Protein AF-A0A1B8D7H6-F1 (afdb_monomer_lite)

pLDDT: mean 75.36, std 15.39, range [38.41, 89.88]

Sequence (88 aa):
MLAAAQALPSPAPASSELEKRAAIPVCLAACTLACLSLPPPADLACEVSCLAFCLGSVETGGSIGSVDSAKGVIVAGNGDVIFTASST

Foldseek 3Di:
DDDDPPPDPDPDPPPLVVQLVVQQVVQQVLQLLLLVPPDPPLSVVSSVVSSVQSSVCSVVVWAWCDHDSVQSWTAIVVGDTRDTSVVD

Secondary structure (DSSP, 8-state):
-------PPP---HHHHHHHHHHHHHHHHHHHHHHTTSPTTHHHHHHHHHHHHHHHHHHTT--EEEEETTTTEEEETTS-EEEEGGG-

Radius of gyration: 18.62 Å; chains: 1; bounding box: 56×25×51 Å

Structure (mmCIF, N/CA/C/O backbone):
data_AF-A0A1B8D7H6-F1
#
_entry.id   AF-A0A1B8D7H6-F1
#
loop_
_atom_site.group_PDB
_atom_site.id
_atom_site.type_symbol
_atom_site.label_atom_id
_atom_site.label_alt_id
_atom_site.label_comp_id
_atom_site.label_asym_id
_atom_site.label_entity_id
_atom_site.label_seq_id
_atom_site.pdbx_PDB_ins_code
_atom_site.Cartn_x
_atom_site.Cartn_y
_atom_site.Cartn_z
_atom_site.occupancy
_atom_site.B_iso_or_equiv
_atom_site.auth_seq_id
_atom_site.auth_comp_id
_atom_site.auth_asym_id
_atom_site.auth_atom_id
_atom_site.pdbx_PDB_model_num
ATOM 1 N N . MET A 1 1 ? 42.990 10.553 -38.828 1.00 42.78 1 MET A N 1
ATOM 2 C CA . MET A 1 1 ? 41.852 9.618 -38.929 1.00 42.78 1 MET A CA 1
ATOM 3 C C . MET A 1 1 ? 41.310 9.400 -37.524 1.00 42.78 1 MET A C 1
ATOM 5 O O . MET A 1 1 ? 42.109 9.196 -36.621 1.00 42.78 1 MET A O 1
ATOM 9 N N . LEU A 1 2 ? 39.992 9.569 -37.363 1.00 43.38 2 LEU A N 1
ATOM 10 C CA . LEU A 1 2 ? 39.172 9.249 -36.181 1.00 43.38 2 LEU A CA 1
ATOM 11 C C . LEU A 1 2 ? 39.481 7.811 -35.690 1.00 43.38 2 LEU A C 1
ATOM 13 O O . LEU A 1 2 ? 39.858 6.982 -36.505 1.00 43.38 2 LEU A O 1
ATOM 17 N N . ALA A 1 3 ? 39.350 7.413 -34.426 1.00 41.12 3 ALA A N 1
ATOM 18 C CA . ALA A 1 3 ? 38.369 7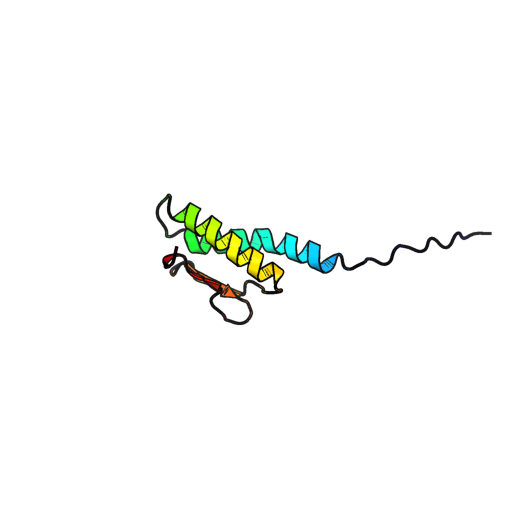.802 -33.426 1.00 41.12 3 ALA A CA 1
ATOM 19 C C . ALA A 1 3 ? 38.924 7.557 -32.011 1.00 41.12 3 ALA A C 1
ATOM 21 O O . ALA A 1 3 ? 39.518 6.513 -31.742 1.00 41.12 3 ALA A O 1
ATOM 22 N N . ALA A 1 4 ? 38.674 8.491 -31.092 1.00 47.41 4 ALA A N 1
ATOM 23 C CA . ALA A 1 4 ? 38.716 8.193 -29.669 1.00 47.41 4 ALA A CA 1
ATOM 24 C C . ALA A 1 4 ? 37.559 7.230 -29.375 1.00 47.41 4 ALA A C 1
ATOM 26 O O . ALA A 1 4 ? 36.392 7.615 -29.469 1.00 47.41 4 ALA A O 1
ATOM 27 N N . ALA A 1 5 ? 37.881 5.974 -29.070 1.00 50.72 5 ALA A N 1
ATOM 28 C CA . ALA A 1 5 ? 36.932 5.029 -28.507 1.00 50.72 5 ALA A CA 1
ATOM 29 C C . ALA A 1 5 ? 36.560 5.529 -27.106 1.00 50.72 5 ALA A C 1
ATOM 31 O O . ALA A 1 5 ? 37.210 5.214 -26.111 1.00 50.72 5 ALA A O 1
ATOM 32 N N . GLN A 1 6 ? 35.544 6.389 -27.050 1.00 41.44 6 GLN A N 1
ATOM 33 C CA . GLN A 1 6 ? 34.842 6.712 -25.823 1.00 41.44 6 GLN A CA 1
ATOM 34 C C . GLN A 1 6 ? 34.186 5.410 -25.373 1.00 41.44 6 GLN A C 1
ATOM 36 O O . GLN A 1 6 ? 33.163 4.997 -25.919 1.00 41.44 6 GLN A O 1
ATOM 41 N N . ALA A 1 7 ? 34.826 4.717 -24.435 1.00 41.16 7 ALA A N 1
ATOM 42 C CA . ALA A 1 7 ? 34.172 3.681 -23.665 1.00 41.16 7 ALA A CA 1
ATOM 43 C C . ALA A 1 7 ? 33.001 4.362 -22.951 1.00 41.16 7 ALA A C 1
ATOM 45 O O . ALA A 1 7 ? 33.188 5.043 -21.943 1.00 41.16 7 ALA A O 1
ATOM 46 N N . LEU A 1 8 ? 31.807 4.258 -23.540 1.00 38.41 8 LEU A N 1
ATOM 47 C CA . LEU A 1 8 ? 30.574 4.590 -22.852 1.00 38.41 8 LEU A CA 1
ATOM 48 C C . LEU A 1 8 ? 30.598 3.808 -21.536 1.00 38.41 8 LEU A C 1
ATOM 50 O O . LEU A 1 8 ? 30.812 2.591 -21.583 1.00 38.41 8 LEU A O 1
ATOM 54 N N . PRO A 1 9 ? 30.427 4.460 -20.373 1.00 42.81 9 PRO A N 1
ATOM 55 C CA . PRO A 1 9 ? 30.173 3.714 -19.157 1.00 42.81 9 PRO A CA 1
ATOM 56 C C . PRO A 1 9 ? 28.956 2.836 -19.448 1.00 42.81 9 PRO A C 1
ATOM 58 O O . PRO A 1 9 ? 27.894 3.348 -19.808 1.00 42.81 9 PRO A O 1
ATOM 61 N N . SER A 1 10 ? 29.135 1.513 -19.386 1.00 43.06 10 SER A N 1
ATOM 62 C CA . SER A 1 10 ? 28.017 0.575 -19.440 1.00 43.06 10 SER A CA 1
ATOM 63 C C . SER A 1 10 ? 26.942 1.089 -18.484 1.00 43.06 10 SER A C 1
ATOM 65 O O . SER A 1 10 ? 27.298 1.423 -17.349 1.00 43.06 10 SER A O 1
ATOM 67 N N . PRO A 1 11 ? 25.664 1.189 -18.894 1.00 47.41 11 PRO A N 1
ATOM 68 C CA . PRO A 1 11 ? 24.598 1.532 -17.970 1.00 47.41 11 PRO A CA 1
ATOM 69 C C . PRO A 1 11 ? 24.543 0.439 -16.896 1.00 47.41 11 PRO A C 1
ATOM 71 O O . PRO A 1 11 ? 23.966 -0.627 -17.089 1.00 47.41 11 PRO A O 1
ATOM 74 N N . ALA A 1 12 ? 25.212 0.688 -15.770 1.00 48.91 12 ALA A N 1
ATOM 75 C CA . ALA A 1 12 ? 24.963 0.003 -14.514 1.00 48.91 12 ALA A CA 1
ATOM 76 C C . ALA A 1 12 ? 23.470 0.197 -14.179 1.00 48.91 12 ALA A C 1
ATOM 78 O O . ALA A 1 12 ? 22.904 1.223 -14.564 1.00 48.91 12 ALA A O 1
ATOM 79 N N . PRO A 1 13 ? 22.810 -0.790 -13.555 1.00 45.09 13 PRO A N 1
ATOM 80 C CA . PRO A 1 13 ? 21.376 -1.044 -13.690 1.00 45.09 13 PRO A CA 1
ATOM 81 C C . PRO A 1 13 ? 20.531 0.139 -13.200 1.00 45.09 13 PRO A C 1
ATOM 83 O O . PRO A 1 13 ? 20.151 0.222 -12.038 1.00 45.09 13 PRO A O 1
ATOM 86 N N . ALA A 1 14 ? 20.204 1.055 -14.112 1.00 50.69 14 ALA A N 1
ATOM 87 C CA . ALA A 1 14 ? 19.277 2.155 -13.869 1.00 50.69 14 ALA A CA 1
ATOM 88 C C . ALA A 1 14 ? 17.821 1.665 -13.769 1.00 50.69 14 ALA A C 1
ATOM 90 O O . ALA A 1 14 ? 16.943 2.426 -13.377 1.00 50.69 14 ALA A O 1
ATOM 91 N N . SER A 1 15 ? 17.557 0.400 -14.109 1.00 56.16 15 SER A N 1
ATOM 92 C CA . SER A 1 15 ? 16.227 -0.204 -14.080 1.00 56.16 15 SER A CA 1
ATOM 93 C C . SER A 1 15 ? 15.657 -0.284 -12.664 1.00 56.16 15 SER A C 1
ATOM 95 O O . SER A 1 15 ? 14.534 0.155 -12.463 1.00 56.16 15 SER A O 1
ATOM 97 N N . SER A 1 16 ? 16.424 -0.729 -11.660 1.00 56.59 16 SER A N 1
ATOM 98 C CA . SER A 1 16 ? 15.872 -0.930 -10.308 1.00 56.59 16 SER A CA 1
ATOM 99 C C . SER A 1 16 ? 15.562 0.365 -9.550 1.00 56.59 16 SER A C 1
ATOM 101 O O . SER A 1 16 ? 14.554 0.426 -8.856 1.00 56.59 16 SER A O 1
ATOM 103 N N . GLU A 1 17 ? 16.377 1.419 -9.670 1.00 60.47 17 GLU A N 1
ATOM 104 C CA . GLU A 1 17 ? 16.067 2.717 -9.036 1.00 60.47 17 GLU A CA 1
ATOM 105 C C . GLU A 1 17 ? 14.925 3.453 -9.751 1.00 60.47 17 GLU A C 1
ATOM 107 O O . GLU A 1 17 ? 14.087 4.085 -9.102 1.00 60.47 17 GLU A O 1
ATOM 112 N N . LEU A 1 18 ? 14.858 3.349 -11.082 1.00 63.41 18 LEU A N 1
ATOM 113 C CA . LEU A 1 18 ? 13.762 3.918 -11.862 1.00 63.41 18 LEU A CA 1
ATOM 114 C C . LEU A 1 18 ? 12.442 3.179 -11.584 1.00 63.41 18 LEU A C 1
ATOM 116 O O . LEU A 1 18 ? 11.421 3.834 -11.397 1.00 63.41 18 LEU A O 1
ATOM 120 N N . GLU A 1 19 ? 12.466 1.845 -11.480 1.00 64.12 19 GLU A N 1
ATOM 121 C CA . GLU A 1 19 ? 11.313 1.030 -11.063 1.00 64.12 19 GLU A CA 1
ATOM 122 C C . GLU A 1 19 ? 10.868 1.365 -9.640 1.00 64.12 19 GLU A C 1
ATOM 124 O O . GLU A 1 19 ? 9.680 1.603 -9.418 1.00 64.12 19 GLU A O 1
ATOM 129 N N . LYS A 1 20 ? 11.805 1.483 -8.687 1.00 65.88 20 LYS A N 1
ATOM 130 C CA . LYS A 1 20 ? 11.490 1.902 -7.311 1.00 65.88 20 LYS A CA 1
ATOM 131 C C . LYS A 1 20 ? 10.810 3.271 -7.281 1.00 65.88 20 LYS A C 1
ATOM 133 O O . LYS A 1 20 ? 9.811 3.445 -6.590 1.00 65.88 20 LYS A O 1
ATOM 138 N N . ARG A 1 21 ? 11.301 4.238 -8.063 1.00 70.12 21 ARG A N 1
ATOM 139 C CA . ARG A 1 21 ? 10.687 5.574 -8.178 1.00 70.12 21 ARG A CA 1
ATOM 140 C C . ARG A 1 21 ? 9.322 5.544 -8.858 1.00 70.12 21 ARG A C 1
ATOM 142 O O . ARG A 1 21 ? 8.440 6.298 -8.456 1.00 70.12 21 ARG A O 1
ATOM 149 N N . ALA A 1 22 ? 9.140 4.685 -9.856 1.00 75.12 22 ALA A N 1
ATOM 150 C CA . ALA A 1 22 ? 7.861 4.504 -10.536 1.00 75.12 22 ALA A CA 1
ATOM 151 C C . ALA A 1 22 ? 6.809 3.822 -9.645 1.00 75.12 22 ALA A C 1
ATOM 153 O O . ALA A 1 22 ? 5.615 4.039 -9.840 1.00 75.12 22 ALA A O 1
ATOM 154 N N . ALA A 1 23 ? 7.228 3.054 -8.637 1.00 75.88 23 ALA A N 1
ATOM 155 C CA . ALA A 1 23 ? 6.318 2.400 -7.704 1.00 75.88 23 ALA A CA 1
ATOM 156 C C . ALA A 1 23 ? 5.735 3.349 -6.641 1.00 75.88 23 ALA A C 1
ATOM 158 O O . ALA A 1 23 ? 4.633 3.107 -6.158 1.00 75.88 23 ALA A O 1
ATOM 159 N N . ILE A 1 24 ? 6.416 4.455 -6.313 1.00 79.75 24 ILE A N 1
ATOM 160 C CA . ILE A 1 24 ? 5.937 5.457 -5.340 1.00 79.75 24 ILE A CA 1
ATOM 161 C C . ILE A 1 24 ? 4.522 5.974 -5.675 1.00 79.75 24 ILE A C 1
ATOM 163 O O . ILE A 1 24 ? 3.657 5.893 -4.803 1.00 79.75 24 ILE A O 1
ATOM 167 N N . PRO A 1 25 ? 4.225 6.477 -6.893 1.00 80.69 25 PRO A N 1
ATOM 168 C CA . PRO A 1 25 ? 2.877 6.948 -7.222 1.00 80.69 25 PRO A CA 1
ATOM 169 C C . PRO A 1 25 ? 1.828 5.827 -7.214 1.00 80.69 25 PRO A C 1
ATOM 171 O O . PRO A 1 25 ? 0.675 6.086 -6.880 1.00 80.69 25 PRO A O 1
ATOM 174 N N . VAL A 1 26 ? 2.216 4.587 -7.536 1.00 84.62 26 VAL A N 1
ATOM 175 C CA . VAL A 1 26 ? 1.321 3.418 -7.474 1.00 84.62 26 VAL A CA 1
ATOM 176 C C . VAL A 1 26 ? 0.970 3.090 -6.024 1.00 84.62 26 VAL A C 1
ATOM 178 O O . VAL A 1 26 ? -0.204 2.915 -5.706 1.00 84.62 26 VAL A O 1
ATOM 181 N N . CYS A 1 27 ? 1.970 3.070 -5.140 1.00 86.31 27 CYS A N 1
ATOM 182 C CA . CYS A 1 27 ? 1.783 2.905 -3.703 1.00 86.31 27 CYS A CA 1
ATOM 183 C C . CYS A 1 27 ? 0.865 3.980 -3.132 1.00 86.31 27 CYS A C 1
ATOM 185 O O . CYS A 1 27 ? -0.082 3.664 -2.423 1.00 86.31 27 CYS A O 1
ATOM 187 N N . LEU A 1 28 ? 1.117 5.243 -3.477 1.00 87.50 28 LEU A N 1
ATOM 188 C CA . LEU A 1 28 ? 0.342 6.364 -2.963 1.00 87.50 28 LEU A CA 1
ATOM 189 C C . LEU A 1 28 ? -1.128 6.255 -3.390 1.00 87.50 28 LEU A C 1
ATOM 191 O O . LEU A 1 28 ? -2.007 6.292 -2.540 1.00 87.50 28 LEU A O 1
ATOM 195 N N . ALA A 1 29 ? -1.394 5.987 -4.673 1.00 87.62 29 ALA A N 1
ATOM 196 C CA . ALA A 1 29 ? -2.754 5.783 -5.169 1.00 87.62 29 ALA A CA 1
ATOM 197 C C . ALA A 1 29 ? -3.461 4.588 -4.507 1.00 87.62 29 ALA A C 1
ATOM 199 O O . ALA A 1 29 ? -4.640 4.687 -4.167 1.00 87.62 29 ALA A O 1
ATOM 200 N N . ALA A 1 30 ? -2.753 3.472 -4.308 1.00 87.06 30 ALA A N 1
ATOM 201 C CA . ALA A 1 30 ? -3.291 2.291 -3.639 1.00 87.06 30 ALA A CA 1
ATOM 202 C C . ALA A 1 30 ? -3.645 2.571 -2.172 1.00 87.06 30 ALA A C 1
ATOM 204 O O . ALA A 1 30 ? -4.712 2.172 -1.710 1.00 87.06 30 ALA A O 1
ATOM 205 N N . CYS A 1 31 ? -2.775 3.292 -1.465 1.00 89.25 31 CYS A N 1
ATOM 206 C CA . CYS A 1 31 ? -2.978 3.676 -0.075 1.00 89.25 31 CYS A CA 1
ATOM 207 C C . CYS A 1 31 ? -4.137 4.652 0.087 1.00 89.25 31 CYS A C 1
ATOM 209 O O . CYS A 1 31 ? -5.022 4.387 0.893 1.00 89.25 31 CYS A O 1
ATOM 211 N N . THR A 1 32 ? -4.206 5.707 -0.728 1.00 89.44 32 THR A N 1
ATOM 212 C CA . THR A 1 32 ? -5.341 6.637 -0.701 1.00 89.44 32 THR A CA 1
ATOM 213 C C . THR A 1 32 ? -6.655 5.894 -0.951 1.00 89.44 32 THR A C 1
ATOM 215 O O . THR A 1 32 ? -7.626 6.107 -0.236 1.00 89.44 32 THR A O 1
ATOM 218 N N . LEU A 1 33 ? -6.696 4.960 -1.911 1.00 87.31 33 LEU A N 1
ATOM 219 C CA . LEU A 1 33 ? -7.886 4.135 -2.165 1.00 87.31 33 LEU A CA 1
ATOM 220 C C . LEU A 1 33 ? -8.245 3.216 -0.993 1.00 87.31 33 LEU A C 1
ATOM 222 O O . LEU A 1 33 ? -9.427 3.045 -0.710 1.00 87.31 33 LEU A O 1
ATOM 226 N N . ALA A 1 34 ? -7.254 2.612 -0.337 1.00 87.44 34 ALA A N 1
ATOM 227 C CA . ALA A 1 34 ? -7.474 1.739 0.812 1.00 87.44 34 ALA A CA 1
ATOM 228 C C . ALA A 1 34 ? -7.931 2.511 2.062 1.00 87.44 34 ALA A C 1
ATOM 230 O O . ALA A 1 34 ? -8.684 1.972 2.871 1.00 87.44 34 ALA A O 1
ATOM 231 N N . CYS A 1 35 ? -7.489 3.758 2.218 1.00 88.50 35 CYS A N 1
ATOM 232 C CA . CYS A 1 35 ? -7.753 4.570 3.401 1.00 88.50 35 CYS A CA 1
ATOM 233 C C . CYS A 1 35 ? -8.986 5.477 3.264 1.00 88.50 35 CYS A C 1
ATOM 235 O O . CYS A 1 35 ? -9.573 5.814 4.286 1.00 88.50 35 CYS A O 1
ATOM 237 N N . LEU A 1 36 ? -9.462 5.757 2.039 1.00 86.81 36 LEU A N 1
ATOM 238 C CA . LEU A 1 36 ? -10.545 6.712 1.737 1.00 86.81 36 LEU A CA 1
ATOM 239 C C . LEU A 1 36 ? -11.832 6.535 2.564 1.00 86.81 36 LEU A C 1
ATOM 241 O O . LEU A 1 36 ? -12.601 7.476 2.753 1.00 86.81 36 LEU A O 1
ATOM 245 N N . SER A 1 37 ? -12.116 5.312 3.013 1.00 83.00 37 SER A N 1
ATOM 246 C CA . SER A 1 37 ? -13.283 4.979 3.837 1.00 83.00 37 SER A CA 1
ATOM 247 C C . SER A 1 37 ? -13.135 5.332 5.324 1.00 83.00 37 SER A C 1
ATOM 249 O O . SER A 1 37 ? -14.107 5.219 6.072 1.00 83.00 37 SER A O 1
ATOM 251 N N . LEU A 1 38 ? -11.946 5.738 5.774 1.00 81.69 38 LEU A N 1
ATOM 252 C CA . LEU A 1 38 ? -11.678 6.116 7.157 1.00 81.69 38 LEU A CA 1
ATOM 253 C C . LEU A 1 38 ? -12.004 7.599 7.398 1.00 81.69 38 LEU A C 1
ATOM 255 O O . LEU A 1 38 ? -11.715 8.456 6.565 1.00 81.69 38 LEU A O 1
ATOM 259 N N . PRO A 1 39 ? -12.580 7.947 8.560 1.00 81.88 39 PRO A N 1
ATOM 260 C CA . PRO A 1 39 ? -12.778 9.341 8.922 1.00 81.88 39 PRO A CA 1
ATOM 261 C C . PRO A 1 39 ? -11.433 10.015 9.251 1.00 81.88 39 PRO A C 1
ATOM 263 O O . PRO A 1 39 ? -10.546 9.383 9.832 1.00 81.88 39 PRO A O 1
ATOM 266 N N . PRO A 1 40 ? -11.262 11.317 8.971 1.00 78.94 40 PRO A N 1
ATOM 267 C CA . PRO A 1 40 ? -10.088 12.051 9.430 1.00 78.94 40 PRO A CA 1
ATOM 268 C C . PRO A 1 40 ? -10.042 12.099 10.972 1.00 78.94 40 PRO A C 1
ATOM 270 O O . PRO A 1 40 ? -11.085 12.289 11.604 1.00 78.94 40 PRO A O 1
ATOM 273 N N . PRO A 1 41 ? -8.857 11.957 11.605 1.00 77.00 41 PRO A N 1
ATOM 274 C CA . PRO A 1 41 ? -7.518 11.859 11.008 1.00 77.00 41 PRO A CA 1
ATOM 275 C C . PRO A 1 41 ? -7.032 10.420 10.732 1.00 77.00 41 PRO A C 1
ATOM 277 O O . PRO A 1 41 ? -5.864 10.240 10.395 1.00 77.00 41 PRO A O 1
ATOM 280 N N . ALA A 1 42 ? -7.880 9.398 10.895 1.00 79.00 42 ALA A N 1
ATOM 281 C CA . ALA A 1 42 ? -7.484 7.998 10.717 1.00 79.00 42 ALA A CA 1
ATOM 282 C C . ALA A 1 42 ? -7.057 7.684 9.271 1.00 79.00 42 ALA A C 1
ATOM 284 O O . ALA A 1 42 ? -6.159 6.874 9.071 1.00 79.00 42 ALA A O 1
ATOM 285 N N . ASP A 1 43 ? -7.624 8.386 8.286 1.00 81.62 43 ASP A N 1
ATOM 286 C CA . ASP A 1 43 ? -7.210 8.327 6.877 1.00 81.62 43 ASP A CA 1
ATOM 287 C C . ASP A 1 43 ? -5.719 8.677 6.687 1.00 81.62 43 ASP A C 1
ATOM 289 O O . ASP A 1 43 ? -4.964 7.883 6.137 1.00 81.62 43 ASP A O 1
ATOM 293 N N . LEU A 1 44 ? -5.244 9.779 7.281 1.00 81.88 44 LEU A N 1
ATOM 294 C CA . LEU A 1 44 ? -3.834 10.196 7.209 1.00 81.88 44 LEU A CA 1
ATOM 295 C C . LEU A 1 44 ? -2.884 9.196 7.889 1.00 81.88 44 LEU A C 1
ATOM 297 O O . LEU A 1 44 ? -1.799 8.915 7.380 1.00 81.88 44 LEU A O 1
ATOM 301 N N . ALA A 1 45 ? -3.269 8.657 9.050 1.00 85.56 45 ALA A N 1
ATOM 302 C CA . ALA A 1 45 ? -2.464 7.656 9.754 1.00 85.56 45 ALA A CA 1
ATOM 303 C C . ALA A 1 45 ? -2.395 6.329 8.975 1.00 85.56 45 ALA A C 1
ATOM 305 O O . ALA A 1 45 ? -1.338 5.690 8.922 1.00 85.56 45 ALA A O 1
ATOM 306 N N . CYS A 1 46 ? -3.500 5.955 8.328 1.00 86.94 46 CYS A N 1
ATOM 307 C CA . CYS A 1 46 ? -3.582 4.823 7.419 1.00 86.94 46 CYS A CA 1
ATOM 308 C C . CYS A 1 46 ? -2.695 5.038 6.188 1.00 86.94 46 CYS A C 1
ATOM 310 O O . CYS A 1 46 ? -1.884 4.167 5.883 1.00 86.94 46 CYS A O 1
ATOM 312 N N . GLU A 1 47 ? -2.764 6.202 5.531 1.00 87.81 47 GLU A N 1
ATOM 313 C CA . GLU A 1 47 ? -1.961 6.497 4.341 1.00 87.81 47 GLU A CA 1
ATOM 314 C C . GLU A 1 47 ? -0.463 6.431 4.643 1.00 87.81 47 GLU A C 1
ATOM 316 O O . GLU A 1 47 ? 0.286 5.804 3.895 1.00 87.81 47 GLU A O 1
ATOM 321 N N . VAL A 1 48 ? -0.016 7.011 5.762 1.00 86.88 48 VAL A N 1
ATOM 322 C CA . VAL A 1 48 ? 1.400 6.980 6.165 1.00 86.88 48 VAL A CA 1
ATOM 323 C C . VAL A 1 48 ? 1.870 5.551 6.450 1.00 86.88 48 VAL A C 1
ATOM 325 O O . VAL A 1 48 ? 2.928 5.140 5.967 1.00 86.88 48 VAL A O 1
ATOM 328 N N . SER A 1 49 ? 1.078 4.780 7.200 1.00 87.25 49 SER A N 1
ATOM 329 C CA . SER A 1 49 ? 1.389 3.381 7.529 1.00 87.25 49 SER A CA 1
ATOM 330 C C . SER A 1 49 ? 1.427 2.506 6.277 1.00 87.25 49 SER A C 1
ATOM 332 O O . SER A 1 49 ? 2.349 1.712 6.080 1.00 87.25 49 SER A O 1
ATOM 334 N N . CYS A 1 50 ? 0.456 2.704 5.391 1.00 87.62 50 CYS A N 1
ATOM 335 C CA . CYS A 1 50 ? 0.357 2.013 4.122 1.00 87.62 50 CYS A CA 1
ATOM 336 C C . CYS A 1 50 ? 1.534 2.338 3.201 1.00 87.62 50 CYS A C 1
ATOM 338 O O . CYS A 1 50 ? 2.140 1.430 2.630 1.00 87.62 50 CYS A O 1
ATOM 340 N N . LEU A 1 51 ? 1.900 3.618 3.081 1.00 87.75 51 LEU A N 1
ATOM 341 C CA . LEU A 1 51 ? 2.999 4.049 2.227 1.00 87.75 51 LEU A CA 1
ATOM 342 C C . LEU A 1 51 ? 4.320 3.430 2.696 1.00 87.75 51 LEU A C 1
ATOM 344 O O . LEU A 1 51 ? 5.088 2.943 1.870 1.00 87.75 51 LEU A O 1
ATOM 348 N N . ALA A 1 52 ? 4.558 3.369 4.011 1.00 86.75 52 ALA A N 1
ATOM 349 C CA . ALA A 1 52 ? 5.736 2.715 4.576 1.00 86.75 52 ALA A CA 1
ATOM 350 C C . ALA A 1 52 ? 5.795 1.214 4.229 1.00 86.75 52 ALA A C 1
ATOM 352 O O . ALA A 1 52 ? 6.832 0.731 3.769 1.00 86.75 52 ALA A O 1
ATOM 353 N N . PHE A 1 53 ? 4.681 0.486 4.378 1.00 84.38 53 PHE A N 1
ATOM 354 C CA . PHE A 1 53 ? 4.597 -0.936 4.018 1.00 84.38 53 PHE A CA 1
ATOM 355 C C . PHE A 1 53 ? 4.761 -1.178 2.516 1.00 84.38 53 PHE A C 1
ATOM 357 O O . PHE A 1 53 ? 5.465 -2.102 2.102 1.00 84.38 53 PHE A O 1
ATOM 364 N N . CYS A 1 54 ? 4.135 -0.341 1.691 1.00 84.88 54 CYS A N 1
ATOM 365 C CA . CYS A 1 54 ? 4.193 -0.462 0.243 1.00 84.88 54 CYS A CA 1
ATOM 366 C C . CYS A 1 54 ? 5.606 -0.195 -0.283 1.00 84.88 54 CYS A C 1
ATOM 368 O O . CYS A 1 54 ? 6.133 -0.993 -1.055 1.00 84.88 54 CYS A O 1
ATOM 370 N N . LEU A 1 55 ? 6.264 0.865 0.197 1.00 83.88 55 LEU A N 1
ATOM 371 C CA . LEU A 1 55 ? 7.652 1.161 -0.159 1.00 83.88 55 LEU A CA 1
ATOM 372 C C . LEU A 1 55 ? 8.597 0.044 0.296 1.00 83.88 55 LEU A C 1
ATOM 374 O O . LEU A 1 55 ? 9.406 -0.414 -0.506 1.00 83.88 55 LEU A O 1
ATOM 378 N N . GLY A 1 56 ? 8.442 -0.462 1.525 1.00 82.19 56 GLY A N 1
ATOM 379 C CA . GLY A 1 56 ? 9.215 -1.611 2.006 1.00 82.19 56 GLY A CA 1
ATOM 380 C C . GLY A 1 56 ? 9.007 -2.872 1.156 1.00 82.19 56 GLY A C 1
ATOM 381 O O . GLY A 1 56 ? 9.959 -3.601 0.885 1.00 82.19 56 GLY A O 1
ATOM 382 N N . SER A 1 57 ? 7.783 -3.099 0.670 1.00 79.06 57 SER A N 1
ATOM 383 C CA . SER A 1 57 ? 7.465 -4.213 -0.233 1.00 79.06 57 SER A CA 1
ATOM 384 C C . SER A 1 57 ? 8.103 -4.037 -1.612 1.00 79.06 57 SER A C 1
ATOM 386 O O . SER A 1 57 ? 8.638 -4.987 -2.168 1.00 79.06 57 SER A O 1
ATOM 388 N N . VAL A 1 58 ? 8.109 -2.823 -2.163 1.00 77.50 58 VAL A N 1
ATOM 389 C CA . VAL A 1 58 ? 8.797 -2.519 -3.429 1.00 77.50 58 VAL A CA 1
ATOM 390 C C . VAL A 1 58 ? 10.310 -2.693 -3.279 1.00 77.50 58 VAL A C 1
ATOM 392 O O . VAL A 1 58 ? 10.977 -3.195 -4.184 1.00 77.50 58 VAL A O 1
ATOM 395 N N . GLU A 1 59 ? 10.878 -2.315 -2.132 1.00 78.00 59 GLU A N 1
ATOM 396 C CA . GLU A 1 59 ? 12.307 -2.485 -1.873 1.00 78.00 59 GLU A CA 1
ATOM 397 C C . GLU A 1 59 ? 12.762 -3.942 -1.859 1.00 78.00 59 GLU A C 1
ATOM 399 O O . GLU A 1 59 ? 13.881 -4.221 -2.296 1.00 78.00 59 GLU A O 1
ATOM 404 N N . THR A 1 60 ? 11.900 -4.856 -1.413 1.00 78.00 60 THR A N 1
ATOM 405 C CA . THR A 1 60 ? 12.148 -6.304 -1.424 1.00 78.00 60 THR A CA 1
ATOM 406 C C . THR A 1 60 ? 11.819 -6.965 -2.768 1.00 78.00 60 THR A C 1
ATOM 408 O O . THR A 1 60 ? 11.992 -8.175 -2.908 1.00 78.00 60 THR A O 1
ATOM 411 N N . GLY A 1 61 ? 11.404 -6.187 -3.777 1.00 72.12 61 GLY A N 1
ATOM 412 C CA . GLY A 1 61 ? 11.054 -6.670 -5.117 1.00 72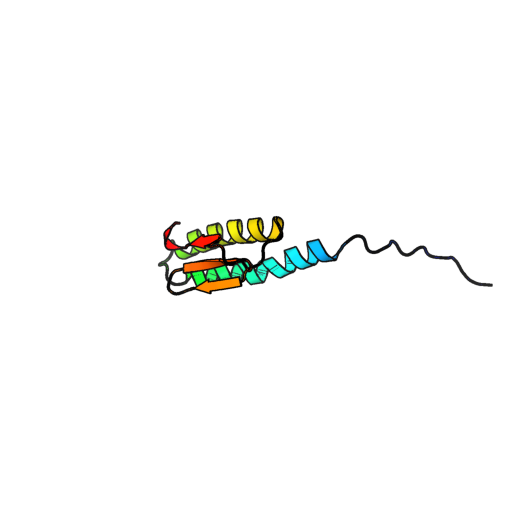.12 61 GLY A CA 1
ATOM 413 C C . GLY A 1 61 ? 9.584 -7.073 -5.280 1.00 72.12 61 GLY A C 1
ATOM 414 O O . GLY A 1 61 ? 9.223 -7.696 -6.278 1.00 72.12 61 GLY A O 1
ATOM 415 N N . GLY A 1 62 ? 8.732 -6.739 -4.312 1.00 74.31 62 GLY A N 1
ATOM 416 C CA . GLY A 1 62 ? 7.287 -6.906 -4.393 1.00 74.31 62 GLY A CA 1
ATOM 417 C C . GLY A 1 62 ? 6.625 -5.904 -5.343 1.00 74.31 62 GLY A C 1
ATOM 418 O O . GLY A 1 62 ? 7.142 -4.824 -5.624 1.00 74.31 62 GLY A O 1
ATOM 419 N N . SER A 1 63 ? 5.440 -6.264 -5.829 1.00 80.44 63 SER A N 1
ATOM 420 C CA . SER A 1 63 ? 4.589 -5.411 -6.664 1.00 80.44 63 SER A CA 1
ATOM 421 C C . SER A 1 63 ? 3.179 -5.347 -6.088 1.00 80.44 63 SER A C 1
ATOM 423 O O . SER A 1 63 ? 2.739 -6.278 -5.413 1.00 80.44 63 SER A O 1
ATOM 425 N N . ILE A 1 64 ? 2.464 -4.256 -6.354 1.00 83.19 64 ILE A N 1
ATOM 426 C CA . ILE A 1 64 ? 1.047 -4.121 -6.000 1.00 83.19 64 ILE A CA 1
ATOM 427 C C . ILE A 1 64 ? 0.218 -4.881 -7.035 1.00 83.19 64 ILE A C 1
ATOM 429 O O . ILE A 1 64 ? 0.349 -4.632 -8.231 1.00 83.19 64 ILE A O 1
ATOM 433 N N . GLY A 1 65 ? -0.623 -5.805 -6.575 1.00 84.12 65 GLY A N 1
ATOM 434 C CA . GLY A 1 65 ? -1.517 -6.592 -7.422 1.00 84.12 65 GLY A CA 1
ATOM 435 C C . GLY A 1 65 ? -2.912 -5.981 -7.508 1.00 84.12 65 GLY A C 1
ATOM 436 O O . GLY A 1 65 ? -3.382 -5.645 -8.592 1.00 84.12 65 GLY A O 1
ATOM 437 N N . SER A 1 66 ? -3.581 -5.820 -6.364 1.00 85.75 66 SER A N 1
ATOM 438 C CA . SER A 1 66 ? -4.949 -5.289 -6.305 1.00 85.75 66 SER A CA 1
ATOM 439 C C . SER A 1 66 ? -5.239 -4.547 -5.006 1.00 85.75 66 SER A C 1
ATOM 441 O O . SER A 1 66 ? -4.643 -4.842 -3.971 1.00 85.75 66 SER A O 1
ATOM 443 N N . VAL A 1 67 ? -6.212 -3.637 -5.053 1.00 87.12 67 VAL A N 1
ATOM 444 C CA . VAL A 1 67 ? -6.688 -2.867 -3.898 1.00 87.12 67 VAL A 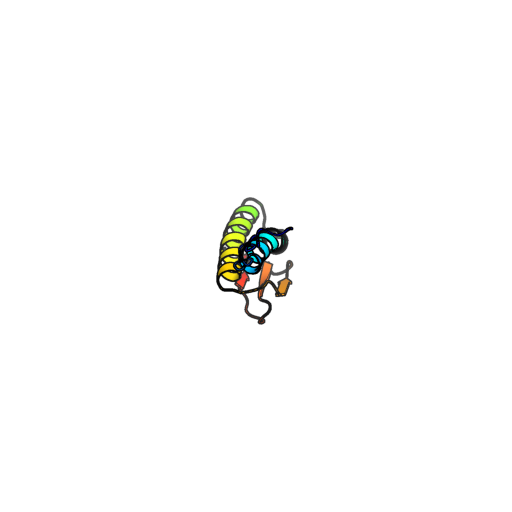CA 1
ATOM 445 C C . VAL A 1 67 ? -8.191 -3.079 -3.750 1.00 87.12 67 VAL A C 1
ATOM 447 O O . VAL A 1 67 ? -8.950 -2.792 -4.673 1.00 87.12 67 VAL A O 1
ATOM 450 N N . ASP A 1 68 ? -8.619 -3.573 -2.592 1.00 88.25 68 ASP A N 1
ATOM 451 C CA . ASP A 1 68 ? -10.023 -3.623 -2.183 1.00 88.25 68 ASP A CA 1
ATOM 452 C C . ASP A 1 68 ? -10.279 -2.41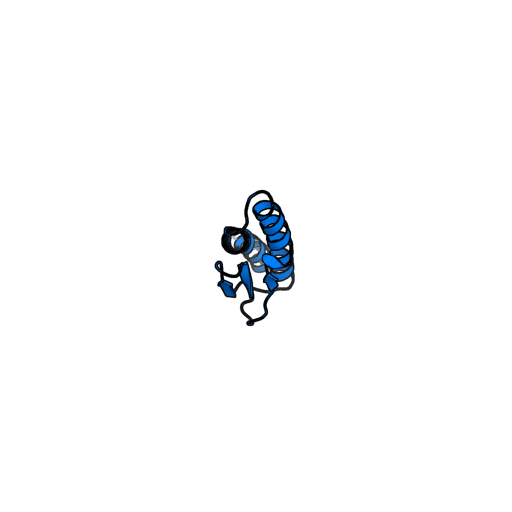6 -1.275 1.00 88.25 68 ASP A C 1
ATOM 454 O O . ASP A 1 68 ? -10.028 -2.452 -0.071 1.00 88.25 68 ASP A O 1
ATOM 458 N N . SER A 1 69 ? -10.735 -1.314 -1.872 1.00 80.88 69 SER A N 1
ATOM 459 C CA . SER A 1 69 ? -11.003 -0.060 -1.159 1.00 80.88 69 SER A CA 1
ATOM 460 C C . SER A 1 69 ? -12.195 -0.144 -0.206 1.00 80.88 69 SER A C 1
ATOM 462 O O . SER A 1 69 ? -12.264 0.621 0.746 1.00 80.88 69 SER A O 1
ATOM 464 N N . ALA A 1 70 ? -13.118 -1.088 -0.412 1.00 82.88 70 ALA A N 1
ATOM 465 C CA . ALA A 1 70 ? -14.255 -1.285 0.486 1.00 82.88 70 ALA A CA 1
ATOM 466 C C . ALA A 1 70 ? -13.832 -1.916 1.822 1.00 82.88 70 ALA A C 1
ATOM 468 O O . ALA A 1 70 ? -14.443 -1.652 2.856 1.00 82.88 70 ALA A O 1
ATOM 469 N N . LYS A 1 71 ? -12.795 -2.759 1.799 1.00 82.88 71 LYS A N 1
ATOM 470 C CA . LYS A 1 71 ? -12.201 -3.397 2.983 1.00 82.88 71 LYS A CA 1
ATOM 471 C C . LYS A 1 71 ? -10.903 -2.727 3.435 1.00 82.88 71 LYS A C 1
ATOM 473 O O . LYS A 1 71 ? -10.348 -3.130 4.455 1.00 82.88 71 LYS A O 1
ATOM 478 N N . GLY A 1 72 ? -10.402 -1.762 2.667 1.00 85.75 72 GLY A N 1
ATOM 479 C CA . GLY A 1 72 ? -9.106 -1.126 2.874 1.00 85.75 72 GLY A CA 1
ATOM 480 C C . GLY A 1 72 ? -7.930 -2.100 2.791 1.00 85.75 72 GLY A C 1
ATOM 481 O O . GLY A 1 72 ? -6.980 -1.984 3.559 1.00 85.75 72 GLY A O 1
ATOM 482 N N . VAL A 1 73 ? -8.001 -3.099 1.909 1.00 89.50 73 VAL A N 1
ATOM 483 C CA . VAL A 1 73 ? -6.992 -4.162 1.788 1.00 89.50 73 VAL A CA 1
ATOM 484 C C . VAL A 1 73 ? -6.145 -3.953 0.541 1.00 89.50 73 VAL A C 1
ATOM 486 O O . VAL A 1 73 ? -6.672 -3.706 -0.543 1.00 89.50 73 VAL A O 1
ATOM 489 N N . ILE A 1 74 ? -4.831 -4.125 0.676 1.00 88.50 74 ILE A N 1
ATOM 490 C CA . ILE A 1 74 ? -3.896 -4.143 -0.452 1.00 88.50 74 ILE A CA 1
ATOM 491 C C . ILE A 1 74 ? -3.276 -5.529 -0.556 1.00 88.50 74 ILE A C 1
ATOM 493 O O . ILE A 1 74 ? -2.771 -6.078 0.425 1.00 88.50 74 ILE A O 1
ATOM 497 N N . VAL A 1 75 ? -3.308 -6.072 -1.767 1.00 88.44 75 VAL A N 1
ATOM 498 C CA . VAL A 1 75 ? -2.785 -7.391 -2.111 1.00 88.44 75 VAL A CA 1
ATOM 499 C C . VAL A 1 75 ? -1.606 -7.217 -3.061 1.00 88.44 75 VAL A C 1
ATOM 501 O O . VAL A 1 75 ? -1.697 -6.480 -4.048 1.00 88.44 75 VAL A O 1
ATOM 504 N N . ALA A 1 76 ? -0.498 -7.887 -2.771 1.00 85.94 76 ALA A N 1
ATOM 505 C CA . ALA A 1 76 ? 0.666 -7.930 -3.638 1.00 85.94 76 ALA A CA 1
ATOM 506 C C . ALA A 1 76 ? 0.404 -8.765 -4.903 1.00 85.94 76 ALA A C 1
ATOM 508 O O . ALA A 1 76 ? -0.529 -9.564 -4.971 1.00 85.94 76 ALA A O 1
ATOM 509 N N . GLY A 1 77 ? 1.240 -8.602 -5.930 1.00 81.06 77 GLY A N 1
ATOM 510 C CA . GLY A 1 77 ? 1.117 -9.326 -7.201 1.00 81.06 77 GLY A CA 1
ATOM 511 C C . GLY A 1 77 ? 1.233 -10.851 -7.068 1.00 81.06 77 GLY A C 1
ATOM 512 O O . GLY A 1 77 ? 0.798 -11.581 -7.954 1.00 81.06 77 GLY A O 1
ATOM 513 N N . ASN A 1 78 ? 1.779 -11.338 -5.952 1.00 82.12 78 ASN A N 1
ATOM 514 C CA . ASN A 1 78 ? 1.850 -12.757 -5.604 1.00 82.12 78 ASN A CA 1
ATOM 515 C C . ASN A 1 78 ? 0.601 -13.277 -4.854 1.00 82.12 78 ASN A C 1
ATOM 517 O O . ASN A 1 78 ? 0.525 -14.473 -4.584 1.00 82.12 78 ASN A O 1
ATOM 521 N N . GLY A 1 79 ? -0.369 -12.410 -4.540 1.00 84.81 79 GLY A N 1
ATOM 522 C CA . GLY A 1 79 ? -1.621 -12.757 -3.861 1.00 84.81 79 GLY A CA 1
ATOM 523 C C . GLY A 1 79 ? -1.621 -12.570 -2.340 1.00 84.81 79 GLY A C 1
ATOM 524 O O . GLY A 1 79 ? -2.668 -12.762 -1.723 1.00 84.81 79 GLY A O 1
ATOM 525 N N . ASP A 1 80 ? -0.501 -12.173 -1.729 1.00 86.69 80 ASP A N 1
ATOM 526 C CA . ASP A 1 80 ? -0.430 -11.931 -0.284 1.00 86.69 80 ASP A CA 1
ATOM 527 C C . ASP A 1 80 ? -1.053 -10.587 0.105 1.00 86.69 80 ASP A C 1
ATOM 529 O O . ASP A 1 80 ? -0.867 -9.575 -0.573 1.00 86.69 80 ASP A O 1
ATOM 533 N N . VAL A 1 81 ? -1.757 -10.548 1.237 1.00 87.31 81 VAL A N 1
ATOM 534 C CA . VAL A 1 81 ? -2.224 -9.287 1.830 1.00 87.31 81 VAL A CA 1
ATOM 535 C C . VAL A 1 81 ? -1.039 -8.583 2.484 1.00 87.31 81 VAL A C 1
ATOM 537 O O . VAL A 1 81 ? -0.458 -9.102 3.434 1.00 87.31 81 VAL A O 1
ATOM 540 N N . ILE A 1 82 ? -0.704 -7.390 1.995 1.00 84.75 82 ILE A N 1
ATOM 541 C CA . ILE A 1 82 ? 0.437 -6.600 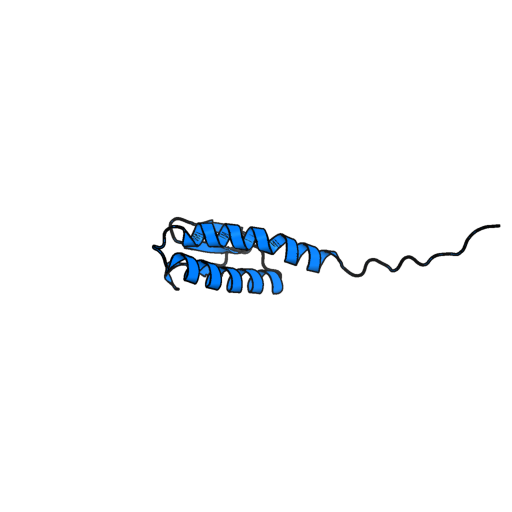2.489 1.00 84.75 82 ILE A CA 1
ATOM 542 C C . ILE A 1 82 ? 0.021 -5.404 3.347 1.00 84.75 82 ILE A C 1
ATOM 544 O O . ILE A 1 82 ? 0.854 -4.839 4.050 1.00 84.75 82 ILE A O 1
ATOM 548 N N . PHE A 1 83 ? -1.255 -5.010 3.305 1.00 88.25 83 PHE A N 1
ATOM 549 C CA . PHE A 1 83 ? -1.792 -3.943 4.147 1.00 88.25 83 PHE A CA 1
ATOM 550 C C . PHE A 1 83 ? -3.300 -4.110 4.373 1.00 88.25 83 PHE A C 1
ATOM 552 O O . PHE A 1 83 ? -4.023 -4.592 3.497 1.00 88.25 83 PHE A O 1
ATOM 559 N N . THR A 1 84 ? -3.784 -3.709 5.550 1.00 89.88 84 THR A N 1
ATOM 560 C CA . THR A 1 84 ? -5.212 -3.642 5.892 1.00 89.88 84 THR A CA 1
ATOM 561 C C . THR A 1 84 ? -5.476 -2.401 6.743 1.00 89.88 84 THR A C 1
ATOM 563 O O . THR A 1 84 ? -5.003 -2.313 7.873 1.00 89.88 84 THR A O 1
ATOM 566 N N . ALA A 1 85 ? -6.259 -1.461 6.212 1.00 81.94 85 ALA A N 1
ATOM 567 C CA . ALA A 1 85 ? -6.559 -0.169 6.827 1.00 81.94 85 ALA A CA 1
ATOM 568 C C . ALA A 1 85 ? -7.183 -0.309 8.225 1.00 81.94 85 ALA A C 1
ATOM 570 O O . ALA A 1 85 ? -6.823 0.423 9.141 1.00 81.94 85 ALA A O 1
ATOM 571 N N . S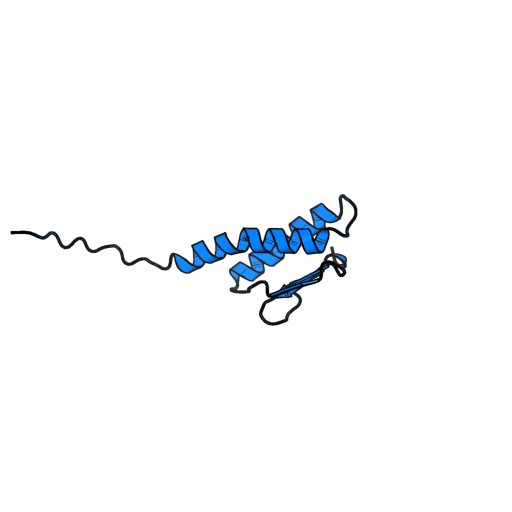ER A 1 86 ? -8.048 -1.310 8.410 1.00 73.19 86 SER A N 1
ATOM 572 C CA . SER A 1 86 ? -8.735 -1.634 9.670 1.00 73.19 86 SER A CA 1
ATOM 573 C C . SER A 1 86 ? -7.809 -2.063 10.815 1.00 73.19 86 SER A C 1
ATOM 575 O O . SER A 1 86 ? -8.274 -2.218 11.941 1.00 73.19 86 SER A O 1
ATOM 577 N N . SER A 1 87 ? -6.537 -2.348 10.525 1.00 65.81 87 SER A N 1
ATOM 578 C CA . SER A 1 87 ? -5.536 -2.799 11.501 1.00 65.81 87 SER A CA 1
ATOM 579 C C . SER A 1 87 ? -4.613 -1.677 11.990 1.00 65.81 87 SER A C 1
ATOM 581 O O . SER A 1 87 ? -3.701 -1.959 12.768 1.00 65.81 87 SER A O 1
ATOM 583 N N . THR A 1 88 ? -4.842 -0.444 11.528 1.00 61.59 88 THR A N 1
ATOM 584 C CA . THR A 1 88 ? -4.078 0.769 11.872 1.00 61.59 88 THR A CA 1
ATOM 585 C C . THR A 1 88 ? -4.762 1.537 12.994 1.00 61.59 88 THR A C 1
ATOM 587 O O . THR A 1 88 ? -4.040 2.031 13.887 1.00 61.59 88 THR A O 1
#